Protein AF-A0A1M4VQR7-F1 (afdb_monomer_lite)

Structure (mmCIF, N/CA/C/O backbone):
data_AF-A0A1M4VQR7-F1
#
_entry.id   AF-A0A1M4VQR7-F1
#
loop_
_atom_site.group_PDB
_atom_site.id
_atom_site.type_symbol
_atom_site.label_atom_id
_atom_site.label_alt_id
_atom_site.label_comp_id
_atom_site.label_asym_id
_atom_site.label_entity_id
_atom_site.label_seq_id
_atom_site.pdbx_PDB_ins_code
_atom_site.Cartn_x
_atom_site.Cartn_y
_atom_site.Cartn_z
_atom_site.occupancy
_atom_site.B_iso_or_equiv
_atom_site.auth_seq_id
_atom_site.auth_comp_id
_atom_site.auth_asym_id
_atom_site.auth_atom_id
_atom_site.pdbx_PDB_model_num
ATOM 1 N N . MET A 1 1 ? -7.913 -1.017 -9.807 1.00 88.50 1 MET A N 1
ATOM 2 C CA . MET A 1 1 ? -7.290 0.292 -10.095 1.00 88.50 1 MET A CA 1
ATOM 3 C C . MET A 1 1 ? -6.292 0.115 -11.222 1.00 88.50 1 MET A C 1
ATOM 5 O O . MET A 1 1 ? -5.791 -0.996 -11.380 1.00 88.50 1 MET A O 1
ATOM 9 N N . LYS A 1 2 ? -6.049 1.166 -12.004 1.00 89.00 2 LYS A N 1
ATOM 10 C CA . LYS A 1 2 ? -5.169 1.174 -13.178 1.00 89.00 2 LYS A CA 1
ATOM 11 C C . LYS A 1 2 ? -4.002 2.162 -13.064 1.00 89.00 2 LYS A C 1
ATOM 13 O O . LYS A 1 2 ? -3.053 2.010 -13.825 1.00 89.00 2 LYS A O 1
ATOM 18 N N . THR A 1 3 ? -4.045 3.133 -12.145 1.00 96.56 3 THR A N 1
ATOM 19 C CA . THR A 1 3 ? -2.979 4.142 -11.982 1.00 96.56 3 THR A CA 1
ATOM 20 C C . THR A 1 3 ? -2.667 4.435 -10.511 1.00 96.56 3 THR A C 1
ATOM 22 O O . THR A 1 3 ? -3.458 4.102 -9.625 1.00 96.56 3 THR A O 1
ATOM 25 N N . ILE A 1 4 ? -1.517 5.067 -10.247 1.00 97.50 4 ILE A N 1
ATOM 26 C CA . ILE A 1 4 ? -1.102 5.474 -8.893 1.00 97.50 4 ILE A CA 1
ATOM 27 C C . ILE A 1 4 ? -1.949 6.656 -8.391 1.00 97.50 4 ILE A C 1
ATOM 29 O O . ILE A 1 4 ? -2.243 6.766 -7.206 1.00 97.50 4 ILE A O 1
ATOM 33 N N . GLU A 1 5 ? -2.436 7.522 -9.274 1.00 98.19 5 GLU A N 1
ATOM 34 C CA . GLU A 1 5 ? -3.350 8.608 -8.909 1.00 98.19 5 GLU A CA 1
ATOM 35 C C . GLU A 1 5 ? -4.681 8.068 -8.366 1.00 98.19 5 GLU A C 1
ATOM 37 O O . GLU A 1 5 ? -5.224 8.606 -7.399 1.00 98.19 5 GLU A O 1
ATOM 42 N N . GLU A 1 6 ? -5.193 6.966 -8.930 1.00 98.12 6 GLU A N 1
ATOM 43 C CA . GLU A 1 6 ? -6.359 6.272 -8.369 1.00 98.12 6 GLU A CA 1
ATOM 44 C C . GLU A 1 6 ? -6.067 5.707 -6.972 1.00 98.12 6 GLU A C 1
ATOM 46 O O . GLU A 1 6 ? -6.939 5.771 -6.102 1.00 98.12 6 GLU A O 1
ATOM 51 N N . VAL A 1 7 ? -4.851 5.192 -6.743 1.00 98.31 7 VAL A N 1
ATOM 52 C CA . VAL A 1 7 ? -4.400 4.749 -5.415 1.00 98.31 7 VAL A CA 1
ATOM 53 C C . VAL A 1 7 ? -4.422 5.919 -4.435 1.00 98.31 7 VAL A C 1
ATOM 55 O O . VAL A 1 7 ? -5.050 5.815 -3.384 1.00 98.31 7 VAL A O 1
ATOM 58 N N . LEU A 1 8 ? -3.802 7.048 -4.788 1.00 98.56 8 LEU A N 1
ATOM 59 C CA . LEU A 1 8 ? -3.762 8.244 -3.943 1.00 98.56 8 LEU A CA 1
ATOM 60 C C . LEU A 1 8 ? -5.168 8.732 -3.587 1.00 98.56 8 LEU A C 1
ATOM 62 O O . LEU A 1 8 ? -5.441 8.994 -2.418 1.00 98.56 8 LEU A O 1
ATOM 66 N N . LYS A 1 9 ? -6.088 8.751 -4.559 1.00 98.44 9 LYS A N 1
ATOM 67 C CA . LYS A 1 9 ? -7.492 9.100 -4.320 1.00 98.44 9 LYS A CA 1
ATOM 68 C C . LYS A 1 9 ? -8.170 8.140 -3.338 1.00 98.44 9 LYS A C 1
ATOM 70 O O . LYS A 1 9 ? -8.917 8.576 -2.469 1.00 98.44 9 LYS A O 1
ATOM 75 N N . LYS A 1 10 ? -7.906 6.834 -3.436 1.00 98.44 10 LYS A N 1
ATOM 76 C CA . LYS A 1 10 ? -8.443 5.853 -2.479 1.00 98.44 10 LYS A CA 1
ATOM 77 C C . LYS A 1 10 ? -7.863 6.020 -1.081 1.00 98.44 10 LYS A C 1
ATOM 79 O O . LYS A 1 10 ? -8.592 5.843 -0.109 1.00 98.44 10 LYS A O 1
ATOM 84 N N . LEU A 1 11 ? -6.589 6.378 -0.968 1.00 98.62 11 LEU A N 1
ATOM 85 C CA . LEU A 1 11 ? -5.985 6.707 0.320 1.00 98.62 11 LEU A CA 1
ATOM 86 C C . LEU A 1 11 ? -6.602 7.982 0.905 1.00 98.62 11 LEU A C 1
ATOM 88 O O . LEU A 1 11 ? -6.930 7.992 2.089 1.00 98.62 11 LEU A O 1
ATOM 92 N N . ASP A 1 12 ? -6.858 9.001 0.081 1.00 98.62 12 ASP A N 1
ATOM 93 C CA . ASP A 1 12 ? -7.592 10.208 0.484 1.00 98.62 12 ASP A CA 1
ATOM 94 C C . ASP A 1 12 ? -8.993 9.881 1.019 1.00 98.62 12 ASP A C 1
ATOM 96 O O . ASP A 1 12 ? -9.361 10.352 2.097 1.00 98.62 12 ASP A O 1
ATOM 100 N N . ASP A 1 13 ? -9.746 9.011 0.338 1.00 98.50 13 ASP A N 1
ATOM 101 C CA . ASP A 1 13 ? -11.066 8.560 0.799 1.00 98.50 13 ASP A CA 1
ATOM 102 C C . ASP A 1 13 ? -10.989 7.910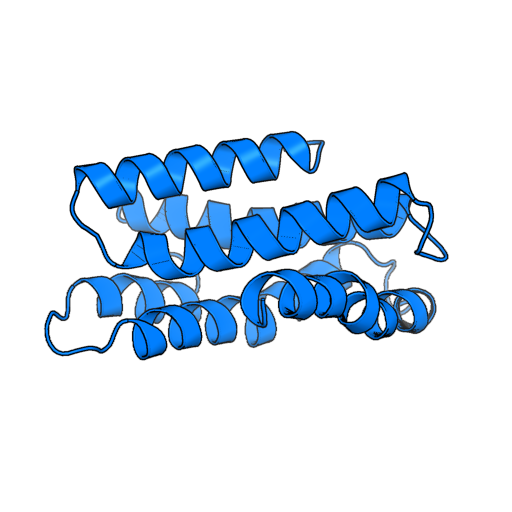 2.199 1.00 98.50 13 ASP A C 1
ATOM 104 O O . ASP A 1 13 ? -11.817 8.190 3.073 1.00 98.50 13 ASP A O 1
ATOM 108 N N . ILE A 1 14 ? -9.979 7.064 2.442 1.00 98.50 14 ILE A N 1
ATOM 109 C CA . ILE A 1 14 ? -9.765 6.398 3.739 1.00 98.50 14 ILE A CA 1
ATOM 110 C C . ILE A 1 14 ? -9.385 7.411 4.818 1.00 98.50 14 ILE A C 1
ATOM 112 O O . ILE A 1 14 ? -9.916 7.349 5.927 1.00 98.50 14 ILE A O 1
ATOM 116 N N . ILE A 1 15 ? -8.498 8.356 4.509 1.00 98.69 15 ILE A N 1
ATOM 117 C CA . ILE A 1 15 ? -8.065 9.402 5.442 1.00 98.69 15 ILE A CA 1
ATOM 118 C C . ILE A 1 15 ? -9.252 10.286 5.839 1.00 98.69 15 ILE A C 1
ATOM 120 O O . ILE A 1 15 ? -9.449 10.562 7.025 1.00 98.69 15 ILE A O 1
ATOM 124 N N . LEU A 1 16 ? -10.087 10.689 4.877 1.00 98.56 16 LEU A N 1
ATOM 125 C CA . LEU A 1 16 ? -11.297 11.471 5.139 1.00 98.56 16 LEU A CA 1
ATOM 126 C C . LEU A 1 16 ? -12.297 10.695 6.000 1.00 98.56 16 LEU A C 1
ATOM 128 O O . LEU A 1 16 ? -12.840 11.245 6.963 1.00 98.56 16 LEU A O 1
ATOM 132 N N . TRP A 1 17 ? -12.508 9.412 5.698 1.00 98.38 17 TRP A N 1
ATOM 133 C CA . TRP A 1 17 ? -13.340 8.541 6.524 1.00 98.38 17 TRP A CA 1
ATOM 134 C C . TRP A 1 17 ? -12.786 8.435 7.949 1.00 98.38 17 TRP A C 1
ATOM 136 O O . TRP A 1 17 ? -13.534 8.604 8.913 1.00 98.38 17 TRP A O 1
ATOM 146 N N . ALA A 1 18 ? -11.479 8.221 8.101 1.00 98.00 18 ALA A N 1
ATOM 147 C CA . ALA A 1 18 ? -10.830 8.088 9.398 1.00 98.00 18 ALA A CA 1
ATOM 148 C C . ALA A 1 18 ? -10.940 9.378 10.216 1.00 98.00 18 ALA A C 1
ATOM 150 O O . ALA A 1 18 ? -11.281 9.321 11.395 1.00 98.00 18 ALA A O 1
ATOM 151 N N . LYS A 1 19 ? -10.756 10.544 9.586 1.00 98.12 19 LYS A N 1
ATOM 152 C CA . LYS A 1 19 ? -10.945 11.851 10.226 1.00 98.12 19 LYS A CA 1
ATOM 153 C C . LYS A 1 19 ? -12.383 12.037 10.715 1.00 98.12 19 LYS A C 1
ATOM 155 O O . LYS A 1 19 ? -12.584 12.420 11.864 1.00 98.12 19 LYS A O 1
ATOM 160 N N . LYS A 1 20 ? -13.378 11.723 9.876 1.00 98.38 20 LYS A N 1
ATOM 161 C CA . LYS A 1 20 ? -14.806 11.826 10.231 1.00 98.38 20 LYS A CA 1
ATOM 162 C C . LYS A 1 20 ? -15.182 10.916 11.405 1.00 98.38 20 LYS A C 1
ATOM 164 O O . LYS A 1 20 ? -16.004 11.299 12.228 1.00 98.38 20 LYS A O 1
ATOM 169 N N . ASN A 1 21 ? -14.584 9.730 11.476 1.00 97.19 21 ASN A N 1
ATOM 170 C CA . ASN A 1 21 ? -14.874 8.724 12.500 1.00 97.19 21 ASN A CA 1
ATOM 171 C C . ASN A 1 21 ? -13.872 8.731 13.667 1.00 97.19 21 ASN A C 1
ATOM 173 O O . ASN A 1 21 ? -13.903 7.817 14.486 1.00 97.19 21 ASN A O 1
ATOM 177 N N . GLN A 1 22 ? -12.967 9.718 13.727 1.00 96.19 22 GLN A N 1
ATOM 178 C CA . GLN A 1 22 ? -11.897 9.812 14.730 1.00 96.19 22 GLN A CA 1
ATOM 179 C C . GLN A 1 22 ? -11.111 8.495 14.897 1.00 96.19 22 GLN A C 1
ATOM 181 O O . GLN A 1 22 ? -10.790 8.072 16.006 1.00 96.19 22 GLN A O 1
ATOM 186 N N . SER A 1 23 ? -10.833 7.815 13.781 1.00 97.06 23 SER A N 1
ATOM 187 C CA . SER A 1 23 ? -10.260 6.472 13.779 1.00 97.06 23 SER A CA 1
ATOM 188 C C . SER A 1 23 ? -8.737 6.489 13.574 1.00 97.06 23 SER A C 1
ATOM 190 O O . SER A 1 23 ? -8.270 7.035 12.568 1.00 97.06 23 SER A O 1
ATOM 192 N N . PRO A 1 24 ? -7.952 5.813 14.439 1.00 97.44 24 PRO A N 1
ATOM 193 C CA . PRO A 1 24 ? -6.499 5.692 14.281 1.00 97.44 24 PRO A CA 1
ATOM 194 C C . PRO A 1 24 ? -6.029 5.007 12.989 1.00 97.44 24 PRO A C 1
ATOM 196 O O . PRO A 1 24 ? -4.863 5.137 12.619 1.00 97.44 24 PRO A O 1
ATOM 199 N N . VAL A 1 25 ? -6.910 4.311 12.257 1.00 97.19 25 VAL A N 1
ATOM 200 C CA . VAL A 1 25 ? -6.562 3.685 10.962 1.00 97.19 25 VAL A CA 1
ATOM 201 C C . VAL A 1 25 ? -6.061 4.703 9.931 1.00 97.19 25 VAL A C 1
ATOM 203 O O . VAL A 1 25 ? -5.303 4.349 9.029 1.00 97.19 25 VAL A O 1
ATOM 206 N N . GLY A 1 26 ? -6.444 5.975 10.090 1.00 97.31 26 GLY A N 1
ATOM 207 C CA . GLY A 1 26 ? -5.987 7.070 9.241 1.00 97.31 26 GLY A CA 1
ATOM 208 C C . GLY A 1 26 ? -4.494 7.367 9.370 1.00 97.31 26 GLY A C 1
ATOM 209 O O . GLY A 1 26 ? -3.912 7.871 8.417 1.00 97.31 26 GLY A O 1
ATOM 210 N N . TYR A 1 27 ? -3.848 7.030 10.493 1.00 97.31 27 TYR A N 1
ATOM 211 C CA . TYR A 1 27 ? -2.429 7.344 10.699 1.00 97.31 27 TYR A CA 1
ATOM 212 C C . TYR A 1 27 ? -1.537 6.624 9.690 1.00 97.31 27 TYR A C 1
ATOM 214 O O . TYR A 1 27 ? -0.760 7.267 8.987 1.00 97.31 27 TYR A O 1
ATOM 222 N N . PHE A 1 28 ? -1.707 5.307 9.549 1.00 97.69 28 PHE A N 1
ATOM 223 C CA . PHE A 1 28 ? -0.990 4.552 8.526 1.00 97.69 28 PHE A CA 1
ATOM 224 C C . PHE A 1 28 ? -1.400 4.984 7.110 1.00 97.69 28 PHE A C 1
ATOM 226 O O . PHE A 1 28 ? -0.532 5.129 6.253 1.00 97.69 28 PHE A O 1
ATOM 233 N N . ALA A 1 29 ? -2.691 5.242 6.862 1.00 98.12 29 ALA A N 1
ATOM 234 C CA . ALA A 1 29 ? -3.165 5.682 5.548 1.00 98.12 29 ALA A CA 1
ATOM 235 C C . ALA A 1 29 ? -2.486 6.991 5.096 1.00 98.12 29 ALA A C 1
ATOM 237 O O . ALA A 1 29 ? -2.059 7.092 3.946 1.00 98.12 29 ALA A O 1
ATOM 238 N N . CYS A 1 30 ? -2.315 7.957 6.007 1.00 97.38 30 CYS A N 1
ATOM 239 C CA . CYS A 1 30 ? -1.570 9.192 5.758 1.00 97.38 30 CYS A CA 1
ATOM 240 C C . CYS A 1 30 ? -0.103 8.915 5.414 1.00 97.38 30 CYS A C 1
ATOM 242 O O . CYS A 1 30 ? 0.384 9.402 4.394 1.00 97.38 30 CYS A O 1
ATOM 244 N N . THR A 1 31 ? 0.594 8.120 6.234 1.00 95.62 31 THR A N 1
ATOM 245 C CA . THR A 1 31 ? 1.998 7.757 5.987 1.00 95.62 31 THR A CA 1
ATOM 246 C C . THR A 1 31 ? 2.159 7.091 4.624 1.00 95.62 31 THR A C 1
ATOM 248 O O . THR A 1 31 ? 3.027 7.476 3.841 1.00 95.62 31 THR A O 1
ATOM 251 N N . TYR A 1 32 ? 1.288 6.132 4.312 1.00 97.56 32 TYR A N 1
ATOM 252 C CA . TYR A 1 32 ? 1.347 5.403 3.057 1.00 97.56 32 TYR A CA 1
ATOM 253 C C . TYR A 1 32 ? 1.093 6.318 1.855 1.00 97.56 32 TYR A C 1
ATOM 255 O O . TYR A 1 32 ? 1.856 6.294 0.894 1.00 97.56 32 TYR A O 1
ATOM 263 N N . ARG A 1 33 ? 0.104 7.215 1.946 1.00 97.81 33 ARG A N 1
ATOM 264 C CA . ARG A 1 33 ? -0.178 8.203 0.898 1.00 97.81 33 ARG A CA 1
ATOM 265 C C . ARG A 1 33 ? 1.030 9.081 0.578 1.00 97.81 33 ARG A C 1
ATOM 267 O O . ARG A 1 33 ? 1.306 9.317 -0.597 1.00 97.81 33 ARG A O 1
ATOM 274 N N . ILE A 1 34 ? 1.736 9.572 1.600 1.00 95.44 34 ILE A N 1
ATOM 275 C CA . ILE A 1 34 ? 2.934 10.407 1.414 1.00 95.44 34 ILE A CA 1
ATOM 276 C C . ILE A 1 34 ? 4.011 9.617 0.659 1.00 95.44 34 ILE A C 1
ATOM 278 O O . ILE A 1 34 ? 4.567 10.119 -0.317 1.00 95.44 34 ILE A O 1
ATOM 282 N N . MET A 1 35 ? 4.259 8.364 1.054 1.00 95.06 35 MET A N 1
ATOM 283 C CA . MET A 1 35 ? 5.235 7.496 0.385 1.00 95.06 35 MET A CA 1
ATOM 284 C C . MET A 1 35 ? 4.853 7.219 -1.076 1.00 95.06 35 MET A C 1
ATOM 286 O O . MET A 1 35 ? 5.679 7.410 -1.968 1.00 95.06 35 MET A O 1
ATOM 290 N N . THR A 1 36 ? 3.599 6.847 -1.342 1.00 96.69 36 THR A N 1
ATOM 291 C CA . THR A 1 36 ? 3.091 6.595 -2.701 1.00 96.69 36 THR A CA 1
ATOM 292 C C . THR A 1 36 ? 3.203 7.833 -3.594 1.00 96.69 36 THR A C 1
ATOM 294 O O . THR A 1 36 ? 3.587 7.727 -4.759 1.00 96.69 36 THR A O 1
ATOM 297 N N . ALA A 1 37 ? 2.943 9.031 -3.059 1.00 96.81 37 ALA A N 1
ATOM 298 C CA . ALA A 1 37 ? 3.086 10.272 -3.818 1.00 96.81 37 ALA A CA 1
ATOM 299 C C . ALA A 1 37 ? 4.543 10.528 -4.245 1.00 96.81 37 ALA A C 1
ATOM 301 O O . ALA A 1 37 ? 4.788 10.978 -5.366 1.00 96.81 37 ALA A O 1
ATOM 302 N N . GLN A 1 38 ? 5.522 10.193 -3.399 1.00 95.44 38 GLN A N 1
ATOM 303 C CA . GLN A 1 38 ? 6.932 10.306 -3.781 1.00 95.44 38 GLN A CA 1
ATOM 304 C C . GLN A 1 38 ? 7.365 9.250 -4.788 1.00 95.44 38 GLN A C 1
ATOM 306 O O . GLN A 1 38 ? 8.149 9.556 -5.686 1.00 95.44 38 GLN A O 1
ATOM 311 N N . VAL A 1 39 ? 6.840 8.028 -4.692 1.00 95.94 39 VAL A N 1
ATOM 312 C CA . VAL A 1 39 ? 7.077 7.003 -5.717 1.00 95.94 39 VAL A CA 1
ATOM 313 C C . VAL A 1 39 ? 6.551 7.485 -7.071 1.00 95.94 39 VAL A C 1
ATOM 315 O O . VAL A 1 39 ? 7.289 7.428 -8.056 1.00 95.94 39 VAL A O 1
ATOM 318 N N . LEU A 1 40 ? 5.341 8.058 -7.118 1.00 96.88 40 LEU A N 1
ATOM 319 C CA . LEU A 1 40 ? 4.786 8.673 -8.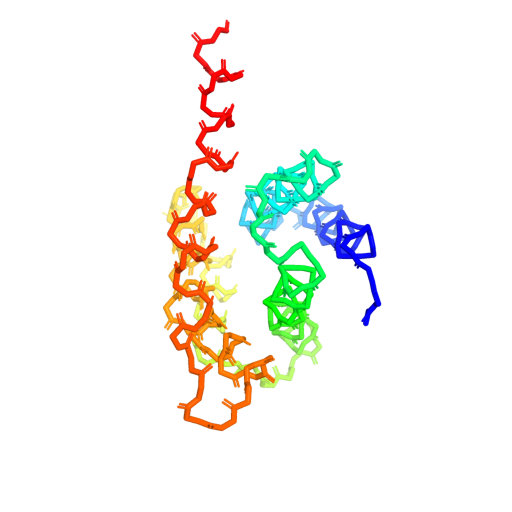330 1.00 96.88 40 LEU A CA 1
ATOM 320 C C . LEU A 1 40 ? 5.698 9.779 -8.882 1.00 96.88 40 LEU A C 1
ATOM 322 O O . LEU A 1 40 ? 6.025 9.770 -10.070 1.00 96.88 40 LEU A O 1
ATOM 326 N N . LYS A 1 41 ? 6.164 10.696 -8.027 1.00 96.19 41 LYS A N 1
ATOM 327 C CA . LYS A 1 41 ? 7.108 11.756 -8.418 1.00 96.19 41 LYS A CA 1
ATOM 328 C C . LYS A 1 41 ? 8.414 11.175 -8.973 1.00 96.19 41 LYS A C 1
ATOM 330 O O . LYS A 1 41 ? 8.891 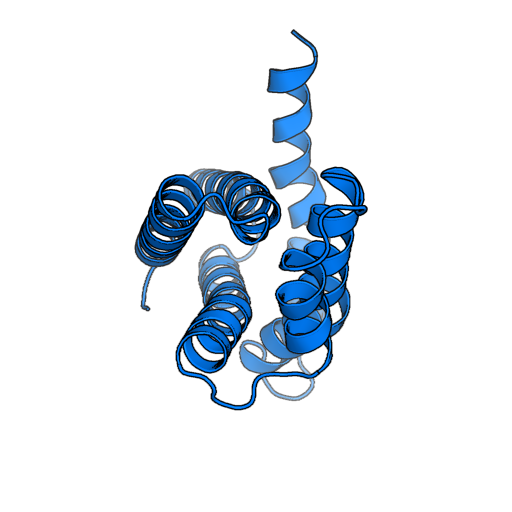11.623 -10.014 1.00 96.19 41 LYS A O 1
ATOM 335 N N . GLY A 1 42 ? 8.973 10.146 -8.334 1.00 95.50 42 GLY A N 1
ATOM 336 C CA . GLY A 1 42 ? 10.172 9.447 -8.802 1.00 95.50 42 GLY A CA 1
ATOM 337 C C . GLY A 1 42 ? 9.979 8.783 -10.169 1.00 95.50 42 GLY A C 1
ATOM 338 O O . GLY A 1 42 ? 10.857 8.880 -11.028 1.00 95.50 42 GLY A O 1
ATOM 339 N N . ILE A 1 43 ? 8.810 8.179 -10.402 1.00 96.50 43 ILE A N 1
ATOM 340 C CA . ILE A 1 43 ? 8.416 7.592 -11.691 1.00 96.50 43 ILE A CA 1
ATOM 341 C C . ILE A 1 43 ? 8.333 8.665 -12.783 1.00 96.50 43 ILE A C 1
ATOM 343 O O . ILE A 1 43 ? 8.912 8.503 -13.858 1.00 96.50 43 ILE A O 1
ATOM 347 N N . GLN A 1 44 ? 7.674 9.792 -12.502 1.00 96.31 44 GLN A N 1
ATOM 348 C CA . GLN A 1 44 ? 7.561 10.922 -13.435 1.00 96.31 44 GLN A CA 1
ATOM 349 C C . GLN A 1 44 ? 8.932 11.523 -13.781 1.00 96.31 44 GLN A C 1
ATOM 351 O O . GLN A 1 44 ? 9.174 11.927 -14.917 1.00 96.31 44 GLN A O 1
ATOM 356 N N . GLN A 1 45 ? 9.860 11.516 -12.823 1.00 96.12 45 GLN A N 1
ATOM 357 C CA . GLN A 1 45 ? 11.247 11.949 -12.999 1.00 96.12 45 GLN A CA 1
ATOM 358 C C . GLN A 1 45 ? 12.169 10.869 -13.592 1.00 96.12 45 GLN A C 1
ATOM 360 O O . GLN A 1 45 ? 13.378 11.088 -13.680 1.00 96.12 45 GLN A O 1
ATOM 365 N N . LYS A 1 46 ? 11.629 9.707 -13.990 1.00 96.56 46 LYS A N 1
ATOM 366 C CA . LYS A 1 46 ? 12.378 8.569 -14.550 1.00 96.56 46 LYS A CA 1
ATOM 367 C C . LYS A 1 46 ? 13.533 8.100 -13.654 1.00 96.56 46 LYS A C 1
ATOM 369 O O . LYS A 1 46 ? 14.603 7.742 -14.142 1.00 96.56 46 LYS A O 1
ATOM 374 N N . LYS A 1 47 ? 13.332 8.104 -12.332 1.00 95.44 47 LYS A N 1
ATOM 375 C CA . LYS A 1 47 ? 14.351 7.714 -11.339 1.00 95.44 47 LYS A CA 1
ATOM 376 C C . LYS A 1 47 ? 14.552 6.201 -11.227 1.00 95.44 47 LYS A C 1
ATOM 378 O O . LYS A 1 47 ? 15.530 5.777 -10.617 1.00 95.44 47 LYS A O 1
ATOM 383 N N . PHE A 1 48 ? 13.658 5.399 -11.803 1.00 96.50 48 PHE A N 1
ATOM 384 C CA . PHE A 1 48 ? 13.765 3.942 -11.842 1.00 96.50 48 PHE A CA 1
ATOM 385 C C . PHE A 1 48 ? 14.290 3.453 -13.193 1.00 96.50 48 PHE A C 1
ATOM 387 O O . PHE A 1 48 ? 14.082 4.095 -14.224 1.00 96.50 48 PHE A O 1
ATOM 394 N N . VAL A 1 49 ? 14.941 2.291 -13.181 1.00 96.88 49 VAL A N 1
ATOM 395 C CA . VAL A 1 49 ? 15.383 1.571 -14.379 1.00 96.88 49 VAL A CA 1
ATOM 396 C C . VAL A 1 49 ? 14.174 1.146 -15.209 1.00 96.88 49 VAL A C 1
ATOM 398 O O . VAL A 1 49 ? 14.166 1.347 -16.420 1.00 96.88 49 VAL A O 1
ATOM 401 N N . ASP A 1 50 ? 13.137 0.612 -14.559 1.00 97.50 50 ASP A N 1
ATOM 402 C CA . ASP A 1 50 ? 11.888 0.198 -15.198 1.00 97.50 50 ASP A CA 1
ATOM 403 C C . ASP A 1 50 ? 10.683 0.869 -14.518 1.00 97.50 50 ASP A C 1
ATOM 405 O O . ASP A 1 50 ? 10.032 0.319 -13.627 1.00 97.50 50 ASP A O 1
ATOM 409 N N . ASN A 1 51 ? 10.398 2.106 -14.934 1.00 96.88 51 ASN A N 1
ATOM 410 C CA . ASN A 1 51 ? 9.277 2.894 -14.410 1.00 96.88 51 ASN A CA 1
ATOM 411 C C . ASN A 1 51 ? 7.909 2.207 -14.618 1.00 96.88 51 ASN A C 1
ATOM 413 O O . ASN A 1 51 ? 7.139 2.158 -13.658 1.00 96.88 51 ASN A O 1
ATOM 417 N N . PRO A 1 52 ? 7.588 1.628 -15.797 1.00 97.38 52 PRO A N 1
ATOM 418 C CA . PRO A 1 52 ? 6.353 0.861 -15.975 1.00 97.38 52 PRO A CA 1
ATOM 419 C C . PRO A 1 52 ? 6.197 -0.292 -14.978 1.00 97.38 52 PRO A C 1
ATOM 421 O O . PRO A 1 52 ? 5.125 -0.458 -14.396 1.00 97.38 52 PRO A O 1
ATOM 424 N N . ARG A 1 53 ? 7.258 -1.061 -14.713 1.00 97.62 53 ARG A N 1
ATOM 425 C CA . ARG A 1 53 ? 7.213 -2.126 -13.702 1.00 97.62 53 ARG A CA 1
ATOM 426 C C . ARG A 1 53 ? 6.996 -1.586 -12.292 1.00 97.62 53 ARG A C 1
ATOM 428 O O . ARG A 1 53 ? 6.274 -2.210 -11.518 1.00 97.62 53 ARG A O 1
ATOM 435 N N . MET A 1 54 ? 7.578 -0.437 -11.957 1.00 97.62 54 MET A N 1
ATOM 436 C CA . MET A 1 54 ? 7.353 0.192 -10.653 1.00 97.62 54 MET A CA 1
ATOM 437 C C . MET A 1 54 ? 5.915 0.684 -10.476 1.00 97.62 54 MET A C 1
ATOM 439 O O . MET A 1 54 ? 5.380 0.551 -9.380 1.00 97.62 54 MET A O 1
ATOM 443 N N . ILE A 1 55 ? 5.248 1.135 -11.546 1.00 97.88 55 ILE A N 1
ATOM 444 C CA . ILE A 1 55 ? 3.801 1.414 -11.522 1.00 97.88 55 ILE A CA 1
ATOM 445 C C . ILE A 1 55 ? 3.011 0.141 -11.194 1.00 97.88 55 ILE A C 1
ATOM 447 O O . ILE A 1 55 ? 2.120 0.167 -10.346 1.00 97.88 55 ILE A O 1
ATOM 451 N N . LEU A 1 56 ? 3.343 -0.985 -11.836 1.00 98.06 56 LEU A N 1
ATOM 452 C CA . LEU A 1 56 ? 2.678 -2.263 -11.561 1.00 98.06 56 LEU A CA 1
ATOM 453 C C . LEU A 1 56 ? 2.893 -2.714 -10.113 1.00 98.06 56 LEU A C 1
ATOM 455 O O . LEU A 1 56 ? 1.941 -3.166 -9.477 1.00 98.06 56 LEU A O 1
ATOM 459 N N . LEU A 1 57 ? 4.117 -2.576 -9.591 1.00 98.00 57 LEU A N 1
ATOM 460 C CA . LEU A 1 57 ? 4.431 -2.921 -8.207 1.00 98.00 57 LEU A CA 1
ATOM 461 C C . LEU A 1 57 ? 3.647 -2.051 -7.222 1.00 98.00 57 LEU A C 1
ATOM 463 O O . LEU A 1 57 ? 3.034 -2.601 -6.313 1.00 98.00 57 LEU A O 1
ATOM 467 N N . ASP A 1 58 ? 3.642 -0.729 -7.414 1.00 97.94 58 ASP A N 1
ATOM 468 C CA . ASP A 1 58 ? 2.934 0.216 -6.543 1.00 97.94 58 ASP A CA 1
ATOM 469 C C . ASP A 1 58 ? 1.431 -0.091 -6.500 1.00 97.94 58 ASP A C 1
ATOM 471 O O . ASP A 1 58 ? 0.858 -0.275 -5.426 1.00 97.94 58 ASP A O 1
ATOM 475 N N . ILE A 1 59 ? 0.811 -0.298 -7.667 1.00 98.44 59 ILE A N 1
ATOM 476 C CA . ILE A 1 59 ? -0.608 -0.657 -7.764 1.00 98.44 59 ILE A CA 1
ATOM 477 C C . ILE A 1 59 ? -0.886 -2.015 -7.110 1.00 98.44 59 ILE A C 1
ATOM 479 O O . ILE A 1 59 ? -1.881 -2.159 -6.393 1.00 98.44 59 ILE A O 1
ATOM 483 N N . ALA A 1 60 ? -0.056 -3.035 -7.356 1.00 98.38 60 ALA A N 1
ATOM 484 C CA . ALA A 1 60 ? -0.220 -4.347 -6.732 1.00 98.38 60 ALA A CA 1
ATOM 485 C C . ALA A 1 60 ? -0.129 -4.239 -5.205 1.00 98.38 60 ALA A C 1
ATOM 487 O O . ALA A 1 60 ? -0.994 -4.764 -4.504 1.00 98.38 60 ALA A O 1
ATOM 488 N N . PHE A 1 61 ? 0.847 -3.478 -4.709 1.00 98.06 61 PHE A N 1
ATOM 489 C CA . PHE A 1 61 ? 1.075 -3.239 -3.291 1.00 98.06 61 PHE A CA 1
ATOM 490 C C . PHE A 1 61 ? -0.095 -2.499 -2.639 1.00 98.06 61 PHE A C 1
ATOM 492 O O . PHE A 1 61 ? -0.646 -2.965 -1.640 1.00 98.06 61 PHE A O 1
ATOM 499 N N . ALA A 1 62 ? -0.581 -1.434 -3.273 1.00 98.38 62 ALA A N 1
ATOM 500 C CA . ALA A 1 62 ? -1.739 -0.675 -2.821 1.00 98.38 62 ALA A CA 1
ATOM 501 C C . ALA A 1 62 ? -3.019 -1.505 -2.777 1.00 98.38 62 ALA A C 1
ATOM 503 O O . ALA A 1 62 ? -3.780 -1.434 -1.809 1.00 98.38 62 ALA A O 1
ATOM 504 N N . ASN A 1 63 ? -3.263 -2.324 -3.806 1.00 98.19 63 ASN A N 1
ATOM 505 C CA . ASN A 1 63 ? -4.444 -3.183 -3.856 1.00 98.19 63 ASN A CA 1
ATOM 506 C C . ASN A 1 63 ? -4.517 -4.115 -2.644 1.00 98.19 63 ASN A C 1
ATOM 508 O O . ASN A 1 63 ? -5.614 -4.374 -2.160 1.00 98.19 63 ASN A O 1
ATOM 512 N N . ARG A 1 64 ? -3.381 -4.595 -2.126 1.00 98.38 64 ARG A N 1
ATOM 513 C CA . ARG A 1 64 ? -3.356 -5.467 -0.947 1.00 98.38 64 ARG A CA 1
ATOM 514 C C . ARG A 1 64 ? -3.913 -4.776 0.296 1.00 98.38 64 ARG A C 1
ATOM 516 O O . ARG A 1 64 ? -4.822 -5.309 0.932 1.00 98.38 64 ARG A O 1
ATOM 523 N N . TYR A 1 65 ? -3.420 -3.574 0.591 1.00 98.56 65 TYR A N 1
ATOM 524 C CA . TYR A 1 65 ? -3.910 -2.764 1.705 1.00 98.56 65 TYR A CA 1
ATOM 525 C C . TYR A 1 65 ? -5.384 -2.385 1.517 1.00 98.56 65 TYR A C 1
ATOM 527 O O . TYR A 1 65 ? -6.201 -2.575 2.418 1.00 98.56 65 TYR A O 1
ATOM 535 N N . LEU A 1 66 ? -5.751 -1.904 0.327 1.00 98.44 66 LEU A N 1
ATOM 536 C CA . LEU A 1 66 ? -7.105 -1.428 0.046 1.00 98.44 66 LEU A CA 1
ATOM 537 C C . LEU A 1 66 ? -8.143 -2.555 0.088 1.00 98.44 66 LEU A C 1
ATOM 539 O O . LEU A 1 66 ? -9.225 -2.359 0.637 1.00 98.44 66 LEU A O 1
ATOM 543 N N . GLN A 1 67 ? -7.81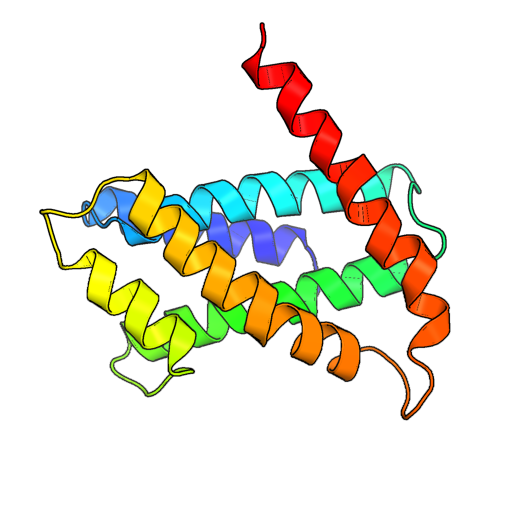2 -3.747 -0.415 1.00 98.31 67 GLN A N 1
ATOM 544 C CA . GLN A 1 67 ? -8.669 -4.930 -0.285 1.00 98.31 67 GLN A CA 1
ATOM 545 C C . GLN A 1 67 ? -8.801 -5.370 1.174 1.00 98.31 67 GLN A C 1
ATOM 547 O O . GLN A 1 67 ? -9.893 -5.742 1.601 1.00 98.31 67 GLN A O 1
ATOM 552 N N . ALA A 1 68 ? -7.717 -5.317 1.955 1.00 98.50 68 ALA A N 1
ATOM 553 C CA . ALA A 1 68 ? -7.775 -5.644 3.374 1.00 98.50 68 ALA A CA 1
ATOM 554 C C . ALA A 1 68 ? -8.673 -4.663 4.141 1.00 98.50 68 ALA A C 1
ATOM 556 O O . ALA A 1 68 ? -9.502 -5.100 4.942 1.00 98.50 68 ALA A O 1
ATOM 557 N N . TRP A 1 69 ? -8.554 -3.362 3.861 1.00 98.50 69 TRP A N 1
ATOM 558 C CA . TRP A 1 69 ? -9.407 -2.325 4.438 1.00 98.50 69 TRP A CA 1
ATOM 559 C C . TRP A 1 69 ? -10.876 -2.486 4.031 1.00 98.50 69 TRP A C 1
ATOM 561 O O . TRP A 1 69 ? -11.770 -2.444 4.878 1.00 98.50 69 TRP A O 1
ATOM 571 N N . GLU A 1 70 ? -11.150 -2.717 2.747 1.00 98.12 70 GLU A N 1
ATOM 572 C CA . GLU A 1 70 ? -12.508 -2.946 2.253 1.00 98.12 70 GLU A CA 1
ATOM 573 C C . GLU A 1 70 ? -13.142 -4.191 2.886 1.00 98.12 70 GLU A C 1
ATOM 575 O O . GLU A 1 70 ? -14.297 -4.154 3.310 1.00 98.12 70 GLU A O 1
ATOM 580 N N . ALA A 1 71 ? -12.398 -5.296 2.971 1.00 98.44 71 ALA A N 1
ATOM 581 C CA . ALA A 1 71 ? -12.879 -6.510 3.612 1.00 98.44 71 ALA A CA 1
ATOM 582 C C . ALA A 1 71 ? -13.186 -6.261 5.094 1.00 98.44 71 ALA A C 1
ATOM 584 O O . ALA A 1 71 ? -14.306 -6.522 5.530 1.00 98.44 71 ALA A O 1
ATOM 585 N N . TYR A 1 72 ? -12.236 -5.688 5.837 1.00 98.31 72 TYR A N 1
ATOM 586 C CA . TYR A 1 72 ? -12.391 -5.412 7.263 1.00 98.31 72 TYR A CA 1
ATOM 587 C C . TYR A 1 72 ? -13.570 -4.472 7.552 1.00 98.31 72 TYR A C 1
ATOM 589 O O . TYR A 1 72 ? -14.422 -4.786 8.381 1.00 98.31 72 TYR A O 1
ATOM 597 N N . SER A 1 73 ? -13.681 -3.362 6.817 1.00 96.38 73 SER A N 1
ATOM 598 C CA . SER A 1 73 ? -14.772 -2.386 6.980 1.00 96.38 73 SER A CA 1
ATOM 599 C C . SER A 1 73 ? -16.160 -2.958 6.668 1.00 96.38 73 SER A C 1
ATOM 601 O O . SER A 1 73 ? -17.160 -2.449 7.168 1.00 96.38 73 SER A O 1
ATOM 603 N N . LYS A 1 74 ? -16.235 -4.044 5.888 1.00 97.50 74 LYS A N 1
ATOM 604 C CA . LYS A 1 74 ? -17.469 -4.788 5.587 1.00 97.50 74 LYS A CA 1
ATOM 605 C C . LYS A 1 74 ? -17.677 -6.012 6.490 1.00 97.50 74 LYS A C 1
ATOM 607 O O . LYS A 1 74 ? -18.54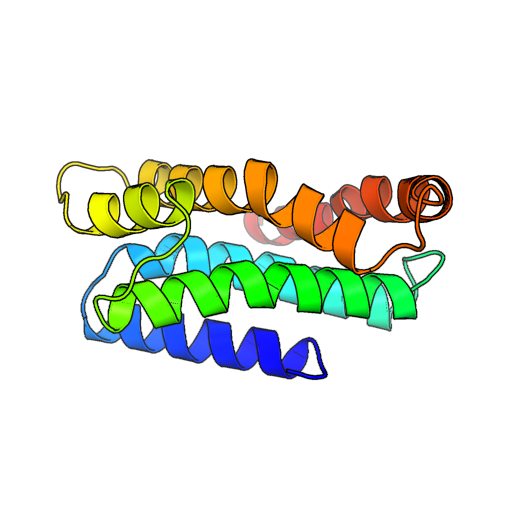4 -6.830 6.195 1.00 97.50 74 LYS A O 1
ATOM 612 N N . GLY A 1 75 ? -16.869 -6.182 7.541 1.00 97.12 75 GLY A N 1
ATOM 613 C CA . GLY A 1 75 ? -16.928 -7.340 8.440 1.00 97.12 75 GLY A CA 1
ATOM 614 C C . GLY A 1 75 ? -16.510 -8.663 7.786 1.00 97.12 75 GLY A C 1
ATOM 615 O O . GLY A 1 75 ? -16.862 -9.736 8.270 1.00 97.12 75 GLY A O 1
ATOM 616 N N . LYS A 1 76 ? -15.787 -8.610 6.663 1.00 98.31 76 LYS A N 1
ATOM 617 C CA . LYS A 1 76 ? -15.264 -9.780 5.949 1.00 98.31 76 LYS A CA 1
ATOM 618 C C . LYS A 1 76 ? -13.830 -10.083 6.383 1.00 98.31 76 LYS A C 1
ATOM 620 O O . LYS A 1 76 ? -13.098 -9.220 6.861 1.00 98.31 76 LYS A O 1
ATOM 625 N N . LYS A 1 77 ? -13.404 -11.327 6.158 1.00 97.50 77 LYS A N 1
ATOM 626 C CA . LYS A 1 77 ? -12.045 -11.784 6.466 1.00 97.50 77 LYS A CA 1
ATOM 627 C C . LYS A 1 77 ? -11.010 -11.080 5.577 1.00 97.50 77 LYS A C 1
ATOM 629 O O . LYS A 1 77 ? -11.104 -11.145 4.354 1.00 97.50 77 LYS A O 1
ATOM 634 N N . CYS A 1 78 ? -9.998 -10.477 6.196 1.00 98.00 78 CYS A N 1
ATOM 635 C CA . CYS A 1 78 ? -8.766 -10.014 5.553 1.00 98.00 78 CYS A CA 1
ATOM 636 C C . CYS A 1 78 ? -7.569 -10.870 6.014 1.00 98.00 78 CYS A C 1
ATOM 638 O O . CYS A 1 78 ? -7.741 -11.863 6.730 1.00 98.00 78 CYS A O 1
ATOM 640 N N . THR A 1 79 ? -6.349 -10.542 5.576 1.00 97.88 79 THR A N 1
ATOM 641 C CA . THR A 1 79 ? -5.154 -11.226 6.092 1.00 97.88 79 THR A CA 1
ATOM 642 C C . THR A 1 79 ? -5.013 -10.981 7.592 1.00 97.88 79 THR A C 1
ATOM 644 O O . THR A 1 79 ? -5.399 -9.933 8.109 1.00 97.88 79 THR A O 1
ATOM 647 N N . HIS A 1 80 ? -4.441 -11.949 8.306 1.00 98.00 80 HIS A N 1
ATOM 648 C CA . HIS A 1 80 ? -4.362 -11.864 9.762 1.00 98.00 80 HIS A CA 1
ATOM 649 C C . HIS A 1 80 ? -3.524 -10.666 10.240 1.00 98.00 80 HIS A C 1
ATOM 651 O O . HIS A 1 80 ? -3.911 -10.001 11.194 1.00 98.00 80 HIS A O 1
ATOM 657 N N . SER A 1 81 ? -2.437 -10.328 9.536 1.00 97.88 81 SER A N 1
ATOM 658 C CA . SER A 1 81 ? -1.614 -9.150 9.846 1.00 97.88 81 SER A CA 1
ATOM 659 C C . SER A 1 81 ? -2.412 -7.844 9.785 1.00 97.88 81 SER A C 1
ATOM 661 O O . SER A 1 81 ? -2.321 -7.026 10.699 1.00 97.88 81 SER A O 1
ATOM 663 N N . TRP A 1 82 ? -3.244 -7.670 8.753 1.00 98.50 82 TRP A N 1
ATOM 664 C CA . TRP A 1 82 ? -4.107 -6.496 8.624 1.00 98.50 82 TRP A CA 1
ATOM 665 C C . TRP A 1 82 ? -5.243 -6.490 9.633 1.00 98.50 82 TRP A C 1
ATOM 667 O O . TRP A 1 82 ? -5.537 -5.441 10.197 1.00 98.50 82 TRP A O 1
ATOM 677 N N . TYR A 1 83 ? -5.850 -7.647 9.905 1.00 98.50 83 TYR A N 1
ATOM 678 C CA . TYR A 1 83 ? -6.868 -7.765 10.945 1.00 98.50 83 TYR A CA 1
ATOM 679 C C . TYR A 1 83 ? -6.338 -7.271 12.297 1.00 98.50 83 TYR A C 1
ATOM 681 O O . TYR A 1 83 ? -6.970 -6.427 12.924 1.00 98.50 83 TYR A O 1
ATOM 689 N N . ILE A 1 84 ? -5.146 -7.719 12.710 1.00 98.12 84 ILE A N 1
ATOM 690 C CA . ILE A 1 84 ? -4.512 -7.272 13.958 1.00 98.12 84 ILE A CA 1
ATOM 691 C C . ILE A 1 84 ? -4.262 -5.758 13.949 1.00 98.12 84 ILE A C 1
ATOM 693 O O . ILE A 1 84 ? -4.581 -5.083 14.927 1.00 98.12 84 ILE A O 1
ATOM 697 N N . ALA A 1 85 ? -3.741 -5.206 12.849 1.00 98.12 85 ALA A N 1
ATOM 698 C CA . ALA A 1 85 ? -3.495 -3.769 12.736 1.00 98.12 85 ALA A CA 1
ATOM 699 C C . ALA A 1 85 ? -4.790 -2.937 12.832 1.00 98.12 85 ALA A C 1
ATOM 701 O O . ALA A 1 85 ? -4.812 -1.903 13.502 1.00 98.12 85 ALA A O 1
ATOM 702 N N . PHE A 1 86 ? -5.879 -3.387 12.203 1.00 98.25 86 PHE A N 1
ATOM 703 C CA . PHE A 1 86 ? -7.159 -2.681 12.240 1.00 98.25 86 PHE A CA 1
ATOM 704 C C . PHE A 1 86 ? -7.906 -2.847 13.567 1.00 98.25 86 PHE A C 1
ATOM 706 O O . PHE A 1 86 ? -8.499 -1.881 14.046 1.00 98.25 86 PHE A O 1
ATOM 713 N N . GLU A 1 87 ? -7.860 -4.023 14.194 1.00 97.94 87 GLU A N 1
ATOM 714 C CA . GLU A 1 87 ? -8.434 -4.228 15.530 1.00 97.94 87 GLU A CA 1
ATOM 715 C C . GLU A 1 87 ? -7.704 -3.388 16.581 1.00 97.94 87 GLU A C 1
ATOM 717 O O . GLU A 1 87 ? -8.341 -2.787 17.448 1.00 97.94 87 GLU A O 1
ATOM 722 N N . ALA A 1 88 ? -6.379 -3.254 16.466 1.00 97.44 88 ALA A N 1
ATOM 723 C CA . ALA A 1 88 ? -5.592 -2.402 17.349 1.00 97.44 88 ALA A CA 1
ATOM 724 C C . ALA A 1 88 ? -6.057 -0.938 17.324 1.00 97.44 88 ALA A C 1
ATOM 726 O O . ALA A 1 88 ? -5.966 -0.264 18.345 1.00 97.44 88 ALA A O 1
ATOM 727 N N . ALA A 1 89 ? -6.628 -0.448 16.215 1.00 95.62 89 ALA A N 1
ATOM 728 C CA . ALA A 1 89 ? -7.177 0.908 16.125 1.00 95.62 89 ALA A CA 1
ATOM 729 C C . ALA A 1 89 ? -8.380 1.162 17.056 1.00 95.62 89 ALA A C 1
ATOM 731 O O . ALA A 1 89 ? -8.747 2.314 17.272 1.00 95.62 89 ALA A O 1
ATOM 732 N N . LYS A 1 90 ? -8.990 0.116 17.629 1.00 95.56 90 LYS A N 1
ATOM 733 C CA . LYS A 1 90 ? -10.029 0.245 18.665 1.00 95.56 90 LYS A CA 1
ATOM 734 C C . LYS A 1 90 ? -9.440 0.472 20.063 1.00 95.56 90 LYS A C 1
ATOM 736 O O . LYS A 1 90 ? -10.161 0.896 20.966 1.00 95.56 90 LYS A O 1
ATOM 741 N N . ASN A 1 91 ? -8.150 0.193 20.262 1.00 95.62 91 ASN A N 1
ATOM 742 C CA . ASN A 1 91 ? -7.476 0.350 21.545 1.00 95.62 91 ASN A CA 1
ATOM 743 C C . ASN A 1 91 ? -6.982 1.792 21.733 1.00 95.62 91 ASN A C 1
ATOM 745 O O . ASN A 1 91 ? -6.018 2.217 21.103 1.00 95.62 91 ASN A O 1
ATOM 749 N N . LYS A 1 92 ? -7.618 2.522 22.655 1.00 91.38 92 LYS A N 1
ATOM 750 C CA . LYS A 1 92 ? -7.303 3.927 22.966 1.00 91.38 92 LYS A CA 1
ATOM 751 C C . LYS A 1 92 ? -6.000 4.127 23.752 1.00 91.38 92 LYS A C 1
ATOM 753 O O . LYS A 1 92 ? -5.570 5.263 23.902 1.00 91.38 92 LYS A O 1
ATOM 758 N N . ASN A 1 93 ? -5.387 3.053 24.252 1.00 96.06 93 ASN A N 1
ATOM 759 C CA . ASN A 1 93 ? -4.147 3.116 25.034 1.00 96.06 93 ASN A CA 1
ATOM 760 C C . ASN A 1 93 ? -2.885 3.007 24.167 1.00 96.06 93 ASN A C 1
ATOM 762 O O . ASN A 1 93 ? -1.777 3.079 24.695 1.00 96.06 93 ASN A O 1
ATOM 766 N N . LEU A 1 94 ? -3.034 2.785 22.858 1.00 97.19 94 LEU A N 1
ATOM 767 C CA . LEU A 1 94 ? -1.901 2.738 21.946 1.00 97.19 94 LEU A CA 1
ATOM 768 C C . LEU A 1 94 ? -1.480 4.146 21.527 1.00 97.19 94 LEU A C 1
ATOM 770 O O . LEU A 1 94 ? -2.297 5.034 21.290 1.00 97.19 94 LEU A O 1
ATOM 774 N N . LEU A 1 95 ? -0.171 4.329 21.404 1.00 97.44 95 LEU A N 1
ATOM 775 C CA . LEU A 1 95 ? 0.423 5.539 20.860 1.00 97.44 95 LEU A CA 1
ATOM 776 C C . LEU A 1 95 ? 0.188 5.602 19.347 1.00 97.44 95 LEU A C 1
ATOM 778 O O . LEU A 1 95 ? 0.170 4.578 18.660 1.00 97.44 95 LEU A O 1
ATOM 782 N N . ILE A 1 96 ? 0.136 6.819 18.803 1.00 95.38 96 ILE A N 1
ATOM 783 C CA . ILE A 1 96 ? 0.048 7.071 17.352 1.00 95.38 96 ILE A CA 1
ATOM 784 C C . ILE A 1 96 ? 1.105 6.257 16.590 1.00 95.38 96 ILE A C 1
ATOM 786 O O . ILE A 1 96 ? 0.795 5.582 15.608 1.00 95.38 96 ILE A O 1
ATOM 790 N N . LEU A 1 97 ? 2.344 6.252 17.094 1.00 96.12 97 LEU A N 1
ATOM 791 C CA . LEU A 1 97 ? 3.459 5.534 16.482 1.00 96.12 97 LEU A CA 1
ATOM 792 C C . LEU A 1 97 ? 3.242 4.010 16.444 1.00 96.12 97 LEU A C 1
ATOM 794 O O . LEU A 1 97 ? 3.629 3.359 15.477 1.00 96.12 97 LEU A O 1
ATOM 798 N N . GLN A 1 98 ? 2.577 3.432 17.448 1.00 97.50 98 GLN A N 1
ATOM 799 C CA . GLN A 1 98 ? 2.278 1.997 17.466 1.00 97.50 98 GLN A CA 1
ATOM 800 C C . GLN A 1 98 ? 1.272 1.623 16.370 1.00 97.50 98 GLN A C 1
ATOM 802 O O . GLN A 1 98 ? 1.451 0.603 15.708 1.00 97.50 98 GLN A O 1
ATOM 807 N N . HIS A 1 99 ? 0.265 2.464 16.108 1.00 97.19 99 HIS A N 1
ATOM 808 C CA . HIS A 1 99 ? -0.662 2.245 14.992 1.00 97.19 99 HIS A CA 1
ATOM 809 C C . HIS A 1 99 ? 0.043 2.297 13.632 1.00 97.19 99 HIS A C 1
ATOM 811 O O . HIS A 1 99 ? -0.206 1.446 12.776 1.00 97.19 99 HIS A O 1
ATOM 817 N N . ILE A 1 100 ? 0.952 3.259 13.445 1.00 96.69 100 ILE A N 1
ATOM 818 C CA . ILE A 1 100 ? 1.748 3.372 12.217 1.00 96.69 100 ILE A CA 1
ATOM 819 C C . ILE A 1 100 ? 2.614 2.121 12.038 1.00 96.69 100 ILE A C 1
ATOM 821 O O . ILE A 1 100 ? 2.579 1.506 10.972 1.00 96.69 100 ILE A O 1
ATOM 825 N N . PHE A 1 101 ? 3.328 1.686 13.082 1.00 97.19 101 PHE A N 1
ATOM 826 C CA . PHE A 1 101 ? 4.184 0.501 13.006 1.00 97.19 101 PHE A CA 1
ATOM 827 C C . PHE A 1 101 ? 3.417 -0.787 12.723 1.00 97.19 101 PHE A C 1
ATOM 829 O O . PHE A 1 101 ? 3.915 -1.628 11.977 1.00 97.19 101 PHE A O 1
ATOM 836 N N . LEU A 1 102 ? 2.218 -0.962 13.278 1.00 97.81 102 LEU A N 1
ATOM 837 C CA . LEU A 1 102 ? 1.383 -2.124 12.969 1.00 97.81 102 LEU A CA 1
ATOM 838 C C . LEU A 1 102 ? 1.007 -2.159 11.482 1.00 97.81 102 LEU A C 1
ATOM 840 O O . LEU A 1 102 ? 1.142 -3.204 10.843 1.00 97.81 102 LEU A O 1
ATOM 844 N N . GLY A 1 103 ? 0.614 -1.014 10.915 1.00 97.81 103 GLY A N 1
ATOM 845 C CA . GLY A 1 103 ? 0.341 -0.894 9.483 1.00 97.81 103 GLY A CA 1
ATOM 846 C C . GLY A 1 103 ? 1.580 -1.154 8.624 1.00 97.81 103 GLY A C 1
ATOM 847 O O . GLY A 1 103 ? 1.527 -1.957 7.695 1.00 97.81 103 GLY A O 1
ATOM 848 N N . MET A 1 104 ? 2.726 -0.561 8.976 1.00 96.56 104 MET A N 1
ATOM 849 C CA . MET A 1 104 ? 3.994 -0.788 8.272 1.00 96.56 104 MET A CA 1
ATOM 850 C C . MET A 1 104 ? 4.409 -2.259 8.296 1.00 96.56 104 MET A C 1
ATOM 852 O O . MET A 1 104 ? 4.811 -2.790 7.267 1.00 96.56 104 MET A O 1
ATOM 856 N N . ASN A 1 105 ? 4.281 -2.939 9.438 1.00 97.19 105 ASN A N 1
ATOM 857 C CA . ASN A 1 105 ? 4.624 -4.355 9.549 1.00 97.19 105 ASN A CA 1
ATOM 858 C C . ASN A 1 105 ? 3.711 -5.235 8.691 1.00 97.19 105 ASN A C 1
ATOM 860 O O . ASN A 1 105 ? 4.205 -6.140 8.021 1.00 97.19 105 ASN A O 1
ATOM 864 N N . ALA A 1 106 ? 2.399 -4.977 8.684 1.00 97.31 106 ALA A N 1
ATOM 865 C CA . ALA A 1 106 ? 1.468 -5.717 7.835 1.00 97.31 106 ALA A CA 1
ATOM 866 C C . ALA A 1 106 ? 1.768 -5.496 6.345 1.00 97.31 106 ALA A C 1
ATOM 868 O O . ALA A 1 106 ? 1.795 -6.456 5.571 1.00 97.31 106 ALA A O 1
ATOM 869 N N . HIS A 1 107 ? 2.050 -4.252 5.964 1.00 97.94 107 HIS A N 1
ATOM 870 C CA . HIS A 1 107 ? 2.297 -3.878 4.581 1.00 97.94 107 HIS A CA 1
ATOM 871 C C . HIS A 1 107 ? 3.658 -4.392 4.088 1.00 97.94 107 HIS A C 1
ATOM 873 O O . HIS A 1 107 ? 3.734 -5.144 3.124 1.00 97.94 107 HIS A O 1
ATOM 879 N N . ILE A 1 108 ? 4.751 -4.086 4.782 1.00 95.38 108 ILE A N 1
ATOM 880 C CA . ILE A 1 108 ? 6.103 -4.439 4.330 1.00 95.38 108 ILE A CA 1
ATOM 881 C C . ILE A 1 108 ? 6.340 -5.952 4.407 1.00 95.38 108 ILE A C 1
ATOM 883 O O . ILE A 1 108 ? 6.794 -6.544 3.432 1.00 95.38 108 ILE A O 1
ATOM 887 N N . ASN A 1 109 ? 6.017 -6.605 5.528 1.00 96.75 109 ASN A N 1
ATOM 888 C CA . ASN A 1 109 ? 6.436 -7.998 5.724 1.00 96.75 109 ASN A CA 1
ATOM 889 C C . ASN A 1 109 ? 5.569 -9.008 4.964 1.00 96.75 109 ASN A C 1
ATOM 891 O O . ASN A 1 109 ? 6.064 -10.074 4.603 1.00 96.75 109 ASN A O 1
ATOM 895 N N . LEU A 1 110 ? 4.288 -8.700 4.722 1.00 96.19 110 LEU A N 1
ATOM 896 C CA . LEU A 1 110 ? 3.396 -9.588 3.973 1.00 96.19 110 LEU A CA 1
ATOM 897 C C . LEU A 1 110 ? 3.125 -9.074 2.559 1.00 96.19 110 LEU A C 1
ATOM 899 O O . LEU A 1 110 ? 3.353 -9.797 1.588 1.00 96.19 110 LEU A O 1
ATOM 903 N N . ASP A 1 111 ? 2.609 -7.854 2.421 1.00 98.31 111 ASP A N 1
ATOM 904 C CA . ASP A 1 111 ? 2.092 -7.405 1.128 1.00 98.31 111 ASP A CA 1
ATOM 905 C C . ASP A 1 111 ? 3.191 -7.153 0.102 1.00 98.31 111 ASP A C 1
ATOM 907 O O . ASP A 1 111 ? 2.979 -7.459 -1.070 1.00 98.31 111 ASP A O 1
ATOM 911 N N . LEU A 1 112 ? 4.359 -6.648 0.506 1.00 96.44 112 LEU A N 1
ATOM 912 C CA . LEU A 1 112 ? 5.424 -6.294 -0.435 1.00 96.44 112 LEU A CA 1
ATOM 913 C C . LEU A 1 112 ? 5.950 -7.524 -1.179 1.00 96.44 112 LEU A C 1
ATOM 915 O O . LEU A 1 112 ? 6.026 -7.520 -2.407 1.00 96.44 112 LEU A O 1
ATOM 919 N N . GLY A 1 113 ? 6.251 -8.601 -0.448 1.00 95.75 113 GLY A N 1
ATOM 920 C CA . GLY A 1 113 ? 6.731 -9.853 -1.037 1.00 95.75 113 GLY A CA 1
ATOM 921 C C . GLY A 1 113 ? 5.699 -10.489 -1.971 1.00 95.75 113 GLY A C 1
ATOM 922 O O . GLY A 1 113 ? 6.035 -10.894 -3.085 1.00 95.75 113 GLY A O 1
ATOM 923 N N . VAL A 1 114 ? 4.427 -10.512 -1.559 1.00 97.06 114 VAL A N 1
ATOM 924 C CA . VAL A 1 114 ? 3.322 -11.023 -2.389 1.00 97.06 114 VAL A CA 1
ATOM 925 C C . VAL A 1 114 ? 3.137 -10.170 -3.646 1.00 97.06 114 VAL A C 1
ATOM 927 O O . VAL A 1 114 ? 2.955 -10.711 -4.735 1.00 97.06 114 VAL A O 1
ATOM 930 N N . SER A 1 115 ? 3.227 -8.846 -3.523 1.00 97.88 115 SER A N 1
ATOM 931 C CA . SER A 1 115 ? 3.059 -7.919 -4.646 1.00 97.88 115 SER A CA 1
ATOM 932 C C . SER A 1 115 ? 4.200 -8.054 -5.648 1.00 97.88 115 SER A C 1
ATOM 934 O O . SER A 1 115 ? 3.945 -8.205 -6.842 1.00 97.88 115 SER A O 1
ATOM 936 N N . ALA A 1 116 ? 5.445 -8.118 -5.170 1.00 97.12 116 ALA A N 1
ATOM 937 C CA . ALA A 1 116 ? 6.619 -8.357 -6.005 1.00 97.12 116 ALA A CA 1
ATOM 938 C C . ALA A 1 116 ? 6.533 -9.702 -6.744 1.00 97.12 116 ALA A C 1
ATOM 940 O O . ALA A 1 116 ? 6.803 -9.765 -7.942 1.00 97.12 116 ALA A O 1
ATOM 941 N N . ALA A 1 117 ? 6.098 -10.767 -6.065 1.00 96.75 117 ALA A N 1
ATOM 942 C CA . ALA A 1 117 ? 5.873 -12.063 -6.699 1.00 96.75 117 ALA A CA 1
ATOM 943 C C . ALA A 1 117 ? 4.736 -12.032 -7.736 1.00 96.75 117 ALA A C 1
ATOM 945 O O . ALA A 1 117 ? 4.802 -12.758 -8.722 1.00 96.75 117 ALA A O 1
ATOM 946 N N . SER A 1 118 ? 3.709 -11.198 -7.534 1.00 97.00 118 SER A N 1
ATOM 947 C CA . SER A 1 118 ? 2.546 -11.124 -8.430 1.00 97.00 118 SER A CA 1
ATOM 948 C C . SER A 1 118 ? 2.829 -10.429 -9.766 1.00 97.00 118 SER A C 1
ATOM 950 O O . SER A 1 118 ? 2.197 -10.760 -10.766 1.00 97.00 118 SER A O 1
ATOM 952 N N . ILE A 1 119 ? 3.774 -9.483 -9.795 1.00 96.88 119 ILE A N 1
ATOM 953 C CA . ILE A 1 119 ? 4.088 -8.693 -10.997 1.00 96.88 119 ILE A CA 1
ATOM 954 C C . ILE A 1 119 ? 5.279 -9.233 -11.794 1.00 96.88 119 ILE A C 1
ATOM 956 O O . ILE A 1 119 ? 5.488 -8.833 -12.939 1.00 96.88 119 ILE A O 1
ATOM 960 N N . MET A 1 120 ? 6.080 -10.119 -11.198 1.00 97.25 120 MET A N 1
ATOM 961 C CA . MET A 1 120 ? 7.266 -10.676 -11.841 1.00 97.25 120 MET A CA 1
ATOM 962 C C . MET A 1 120 ? 6.968 -12.040 -12.469 1.00 97.25 120 MET A C 1
ATOM 964 O O . MET A 1 120 ? 6.248 -12.847 -11.881 1.00 97.25 120 MET A O 1
ATOM 968 N N . PRO A 1 121 ? 7.565 -12.365 -13.632 1.00 95.50 121 PRO A N 1
ATOM 969 C CA . PRO A 1 121 ? 7.433 -13.699 -14.199 1.00 95.50 121 PRO A CA 1
ATOM 970 C C . PRO A 1 121 ? 7.990 -14.776 -13.260 1.00 95.50 121 PRO A C 1
ATOM 972 O O . PRO A 1 121 ? 8.948 -14.543 -12.513 1.00 95.50 121 PRO A O 1
ATOM 975 N N . TYR A 1 122 ? 7.435 -15.987 -13.354 1.00 94.38 122 TYR A N 1
ATOM 976 C CA . TYR A 1 122 ? 7.852 -17.132 -12.543 1.00 94.38 122 TYR A CA 1
ATOM 977 C C . TYR A 1 122 ? 9.378 -17.325 -12.572 1.00 94.38 122 TYR A C 1
ATOM 979 O O . TYR A 1 122 ? 9.987 -17.397 -13.640 1.00 94.38 122 TYR A O 1
ATOM 987 N N . ARG A 1 123 ? 9.993 -17.394 -11.382 1.00 93.06 123 ARG A N 1
ATOM 988 C CA . ARG A 1 123 ? 11.450 -17.528 -11.161 1.00 93.06 123 ARG A CA 1
ATOM 989 C C . ARG A 1 123 ? 12.326 -16.415 -11.767 1.00 93.06 123 ARG A C 1
ATOM 991 O O . ARG A 1 123 ? 13.534 -16.597 -11.883 1.00 93.06 123 ARG A O 1
ATOM 998 N N . LYS A 1 124 ? 11.768 -15.247 -12.105 1.00 95.44 124 LYS A N 1
ATOM 999 C CA . LYS A 1 124 ? 12.514 -14.101 -12.661 1.00 95.44 124 LYS A CA 1
ATOM 1000 C C . LYS A 1 124 ? 12.420 -12.852 -11.778 1.00 95.44 124 LYS A C 1
ATOM 1002 O O . LYS A 1 124 ? 12.128 -11.774 -12.277 1.00 95.44 124 LYS A O 1
ATOM 1007 N N . ILE A 1 125 ? 12.685 -12.976 -10.474 1.00 95.50 125 ILE A N 1
ATOM 1008 C CA . ILE A 1 125 ? 12.633 -11.842 -9.526 1.00 95.50 125 ILE A CA 1
ATOM 1009 C C . ILE A 1 125 ? 13.831 -10.883 -9.658 1.00 95.50 125 ILE A C 1
ATOM 1011 O O . ILE A 1 125 ? 13.687 -9.683 -9.450 1.00 95.50 125 ILE A O 1
ATOM 1015 N N . ASN A 1 126 ? 15.003 -11.388 -10.062 1.00 96.19 126 ASN A N 1
ATOM 1016 C CA . ASN A 1 126 ? 16.269 -10.639 -10.064 1.00 96.19 126 ASN A CA 1
ATOM 1017 C C . ASN A 1 126 ? 16.237 -9.277 -10.786 1.00 96.19 126 ASN A C 1
ATOM 1019 O O . ASN A 1 126 ? 16.821 -8.334 -10.251 1.00 96.19 126 ASN A O 1
ATOM 1023 N N . PRO A 1 127 ? 15.556 -9.107 -11.938 1.00 96.25 127 PRO A N 1
ATOM 1024 C CA . PRO A 1 127 ? 15.476 -7.810 -12.605 1.00 96.25 127 PRO A CA 1
ATOM 1025 C C . PRO A 1 127 ? 14.854 -6.698 -11.749 1.00 96.25 127 PRO A C 1
ATOM 1027 O O . PRO A 1 127 ? 15.144 -5.531 -12.004 1.00 96.25 127 PRO A O 1
ATOM 1030 N N . LEU A 1 128 ? 14.026 -7.034 -10.750 1.00 96.94 128 LEU A N 1
ATOM 1031 C CA . LEU A 1 128 ? 13.386 -6.069 -9.852 1.00 96.94 128 LEU A CA 1
ATOM 1032 C C . LEU A 1 128 ? 14.360 -5.481 -8.819 1.00 96.94 128 LEU A C 1
ATOM 1034 O O . LEU A 1 128 ? 14.150 -4.361 -8.364 1.00 96.94 128 LEU A O 1
ATOM 1038 N N . LYS A 1 129 ? 15.437 -6.202 -8.470 1.00 95.88 129 LYS A N 1
ATOM 1039 C CA . LYS A 1 129 ? 16.314 -5.889 -7.328 1.00 95.88 129 LYS A CA 1
ATOM 1040 C C . LYS A 1 129 ? 16.792 -4.436 -7.309 1.00 95.88 129 LYS A C 1
ATOM 1042 O O . LYS A 1 129 ? 16.672 -3.771 -6.288 1.00 95.88 129 LYS A O 1
ATOM 1047 N N . LYS A 1 130 ? 17.298 -3.935 -8.439 1.00 96.38 130 LYS A N 1
ATOM 1048 C CA . LYS A 1 130 ? 17.872 -2.584 -8.508 1.00 96.38 130 LYS A CA 1
ATOM 1049 C C . LYS A 1 130 ? 16.836 -1.495 -8.220 1.00 96.38 130 LYS A C 1
ATOM 1051 O O . LYS A 1 130 ? 17.131 -0.561 -7.484 1.00 96.38 130 LYS A O 1
ATOM 1056 N N . ASP A 1 131 ? 15.628 -1.623 -8.766 1.00 96.69 131 ASP A N 1
ATOM 1057 C CA . ASP A 1 131 ? 14.556 -0.657 -8.502 1.00 96.69 131 ASP A CA 1
ATOM 1058 C C . ASP A 1 131 ? 13.976 -0.817 -7.094 1.00 96.69 131 ASP A C 1
ATOM 1060 O O . ASP A 1 131 ? 13.660 0.181 -6.448 1.00 96.69 131 ASP A O 1
ATOM 1064 N N . PHE A 1 132 ? 13.903 -2.055 -6.596 1.00 93.88 132 PHE A N 1
ATOM 1065 C CA . PHE A 1 132 ? 13.492 -2.360 -5.228 1.00 93.88 132 PHE A CA 1
ATOM 1066 C C . PHE A 1 132 ? 14.409 -1.699 -4.196 1.00 93.88 132 PHE A C 1
ATOM 1068 O O . PHE A 1 132 ? 13.930 -1.090 -3.250 1.00 93.88 132 PHE A O 1
ATOM 1075 N N . GLU A 1 133 ? 15.726 -1.774 -4.384 1.00 93.38 133 GLU A N 1
ATOM 1076 C CA . GLU A 1 133 ? 16.698 -1.123 -3.498 1.00 93.38 133 GLU A CA 1
ATOM 1077 C C . GLU A 1 133 ? 16.662 0.406 -3.648 1.00 93.38 133 GLU A C 1
ATOM 1079 O O . GLU A 1 133 ? 16.755 1.137 -2.662 1.00 93.38 133 GLU A O 1
ATOM 1084 N N . ASN A 1 134 ? 16.466 0.903 -4.873 1.00 93.81 134 ASN A N 1
ATOM 1085 C CA . ASN A 1 134 ? 16.429 2.336 -5.154 1.00 93.81 134 ASN A CA 1
ATOM 1086 C C . ASN A 1 134 ? 15.178 3.042 -4.607 1.00 93.81 134 ASN A C 1
ATOM 1088 O O . ASN A 1 134 ? 15.200 4.262 -4.437 1.00 93.81 134 ASN A O 1
ATOM 1092 N N . ILE A 1 135 ? 14.099 2.312 -4.301 1.00 92.12 135 ILE A N 1
ATOM 1093 C CA . ILE A 1 135 ? 12.872 2.914 -3.759 1.00 92.12 135 ILE A CA 1
ATOM 1094 C C . ILE A 1 135 ? 13.152 3.713 -2.482 1.00 92.12 135 ILE A C 1
ATOM 1096 O O . ILE A 1 135 ? 12.609 4.803 -2.315 1.00 92.12 135 ILE A O 1
ATOM 1100 N N . ASN A 1 136 ? 14.076 3.230 -1.643 1.00 89.06 136 ASN A N 1
ATOM 1101 C CA . ASN A 1 136 ? 14.472 3.892 -0.404 1.00 89.06 136 ASN A CA 1
ATOM 1102 C C . ASN A 1 136 ? 15.121 5.253 -0.668 1.00 89.06 136 ASN A C 1
ATOM 1104 O O . ASN A 1 136 ? 14.854 6.198 0.063 1.00 89.06 136 ASN A O 1
ATOM 1108 N N . ASN A 1 137 ? 15.901 5.389 -1.742 1.00 89.88 137 ASN A N 1
ATOM 1109 C CA . ASN A 1 137 ? 16.497 6.672 -2.122 1.00 89.88 137 ASN A CA 1
ATOM 1110 C C . ASN A 1 137 ? 15.434 7.660 -2.616 1.00 89.88 137 ASN A C 1
ATOM 1112 O O . ASN A 1 137 ? 15.522 8.854 -2.342 1.00 89.88 137 ASN A O 1
ATOM 1116 N N . VAL A 1 138 ? 14.420 7.165 -3.334 1.00 87.38 138 VAL A N 1
ATOM 1117 C CA . VAL A 1 138 ? 13.314 7.994 -3.838 1.00 87.38 138 VAL A CA 1
ATOM 1118 C C . VAL A 1 138 ? 12.487 8.547 -2.678 1.00 87.38 138 VAL A C 1
ATOM 1120 O O . VAL A 1 138 ? 12.223 9.748 -2.637 1.00 87.38 138 VAL A O 1
ATOM 1123 N N . ILE A 1 139 ? 12.137 7.706 -1.701 1.00 86.12 139 ILE A N 1
ATOM 1124 C CA . ILE A 1 139 ? 11.336 8.132 -0.544 1.00 86.12 139 ILE A CA 1
ATOM 1125 C C . ILE A 1 139 ? 12.163 8.824 0.551 1.00 86.12 139 ILE A C 1
ATOM 1127 O O . ILE A 1 139 ? 11.600 9.569 1.343 1.00 86.12 139 ILE A O 1
ATOM 1131 N N . ALA A 1 140 ? 13.488 8.653 0.595 1.00 79.81 140 ALA A N 1
ATOM 1132 C CA . ALA A 1 140 ? 14.353 9.356 1.551 1.00 79.81 140 ALA A CA 1
ATOM 1133 C C . ALA A 1 140 ? 14.286 10.886 1.403 1.00 79.81 140 ALA A C 1
ATOM 1135 O O . ALA A 1 140 ? 14.483 11.602 2.383 1.00 79.81 140 ALA A O 1
ATOM 1136 N N . SER A 1 141 ? 13.942 11.385 0.210 1.00 67.62 141 SER A N 1
ATOM 1137 C CA . SER A 1 141 ? 13.729 12.818 -0.038 1.00 67.62 141 SER A CA 1
ATOM 1138 C C . SER A 1 141 ? 12.588 13.435 0.789 1.00 67.62 141 SER A C 1
ATOM 1140 O O . SER A 1 141 ? 12.559 14.649 0.953 1.00 67.62 141 SER A O 1
ATOM 1142 N N . ILE A 1 142 ? 11.702 12.620 1.382 1.00 67.44 142 ILE A N 1
ATOM 1143 C CA . ILE A 1 142 ? 10.637 13.075 2.299 1.00 67.44 142 ILE A CA 1
ATOM 1144 C C . ILE A 1 142 ? 11.224 13.708 3.562 1.00 67.44 142 ILE A C 1
ATOM 1146 O O . ILE A 1 142 ? 10.666 14.663 4.093 1.00 67.44 142 ILE A O 1
ATOM 1150 N N . ASN A 1 143 ? 12.357 13.194 4.049 1.00 54.41 143 ASN A N 1
ATOM 1151 C CA . ASN A 1 143 ? 12.934 13.638 5.317 1.00 54.41 143 ASN A CA 1
ATOM 1152 C C . ASN A 1 143 ? 13.527 15.053 5.251 1.00 54.41 143 ASN A C 1
ATOM 1154 O O . ASN A 1 143 ? 13.751 15.644 6.302 1.00 54.41 143 ASN A O 1
ATOM 1158 N N . GLN A 1 144 ? 13.757 15.605 4.054 1.00 50.75 144 GLN A N 1
ATOM 1159 C CA . GLN A 1 144 ? 14.245 16.979 3.907 1.00 50.75 144 GLN A CA 1
ATOM 1160 C C . GLN A 1 144 ? 13.153 18.030 4.157 1.00 50.75 144 GLN A C 1
ATOM 1162 O O . GLN A 1 144 ? 13.487 19.131 4.555 1.00 50.75 144 GLN A O 1
ATOM 1167 N N . GLU A 1 145 ? 11.864 17.700 4.010 1.00 47.00 145 GLU A N 1
ATOM 1168 C CA . GLU A 1 145 ? 10.759 18.651 4.257 1.00 47.00 145 GLU A CA 1
ATOM 1169 C C . GLU A 1 145 ? 10.307 18.704 5.732 1.00 47.00 145 GLU A C 1
ATOM 1171 O O . GLU A 1 145 ? 9.471 19.528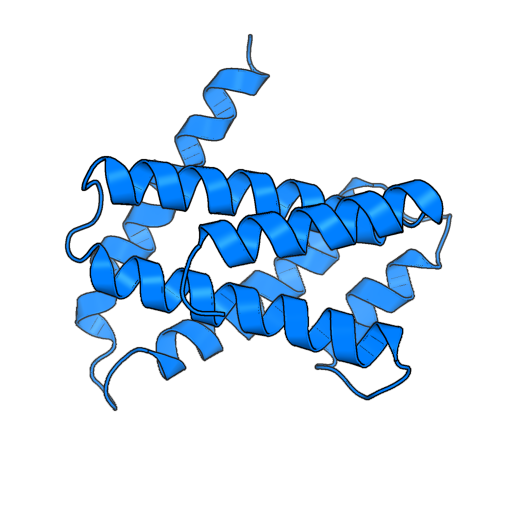 6.082 1.00 47.00 145 GLU A O 1
ATOM 1176 N N . VAL A 1 146 ? 10.815 17.817 6.599 1.00 45.16 146 VAL A N 1
ATOM 1177 C CA . VAL A 1 146 ? 10.438 17.740 8.032 1.00 45.16 146 VAL A CA 1
ATOM 1178 C C . VAL A 1 146 ? 11.545 18.277 8.953 1.00 45.16 146 VAL A C 1
ATOM 1180 O O . VAL A 1 146 ? 11.323 18.452 10.149 1.00 45.16 146 VAL A O 1
ATOM 1183 N N . GLN A 1 147 ? 12.748 18.506 8.418 1.00 37.50 147 GLN A N 1
ATOM 1184 C CA . GLN A 1 147 ? 13.888 19.037 9.176 1.00 37.50 147 GLN A CA 1
ATOM 1185 C C . GLN A 1 147 ? 14.033 20.565 9.095 1.00 37.50 147 GLN A C 1
ATOM 1187 O O . GLN A 1 147 ? 14.847 21.106 9.843 1.00 37.50 147 GLN A O 1
ATOM 1192 N N . ASP A 1 148 ? 13.215 21.227 8.272 1.00 32.75 148 ASP A N 1
ATOM 1193 C CA . ASP A 1 148 ? 13.090 22.688 8.162 1.00 32.75 148 ASP A CA 1
ATOM 1194 C C . ASP A 1 148 ? 11.731 23.157 8.717 1.00 32.75 148 ASP A C 1
ATOM 1196 O O . ASP A 1 148 ? 11.677 24.267 9.298 1.00 32.75 148 ASP A O 1
#

InterPro domains:
  IPR046037 Protein of unknown function DUF5995 [PF19458] (4-148)

Foldseek 3Di:
DQFLVVLLVLLVVVLVVCVVVVWLLNLQSVVLSLLSVLLVVCLVVVVAPDSVLSGQLSVQLSCLLSVQVVQVVVVHDHDPLSVVLRVCRVPPPDDSVVSNVSSVCSRVVPRNVVSLVVSDPPPGSVVCVVVVVCSCVSSVVVVVVVVD

Radius of gyration: 15.53 Å; chains: 1; bounding box: 35×40×41 Å

Secondary structure (DSSP, 8-state):
--SHHHHHHHHHHHHHHHHHTT-THHHHHHHHHHHHHHHHHHHHTT-SS-HHHHHHHHHHHHHHHHHHHHHHHTT----HHHHHHHHHTT-TTS-HHHHHHHHHHHIIIIIIHHHHHHHSPTT--GGGHHHHHHHHHHHHGGGGGS--

Sequence (148 aa):
MKTIEEVLKKLDDIILWAKKNQSPVGYFACTYRIMTAQVLKGIQQKKFVDNPRMILLDIAFANRYLQAWEAYSKGKKCTHSWYIAFEAAKNKNLLILQHIFLGMNAHINLDLGVSAASIMPYRKINPLKKDFENINNVIASINQEVQD

pLDDT: mean 94.07, std 11.11, range [32.75, 98.69]

Organism: NCBI:txid1302685